Protein AF-A0A9Q6RZB8-F1 (afdb_monomer)

Secondary structure (DSSP, 8-state):
------S-HHHHHHHHHHHHHHHHHHHHHHHHHSEEEEEEETTEEEEEETTS-EEEEEEEEEEEEETTTEEEEEEE-TTS-EEEEEEEGGGS-HHHHHHHHHHHHHHTT-

Sequence (110 aa):
MTVAPRIGVGSSVLAAAAVLAILAAAAARHARNQPAALKIGPEGLSVWNRAGILRAQGRIIGCSQWSDSLLMLCLEDDGGKLHRLLIPADTAERGAFRELAVLARHSARV

Structure (mmCIF, N/CA/C/O backbone):
data_AF-A0A9Q6RZB8-F1
#
_entry.id   AF-A0A9Q6RZB8-F1
#
loop_
_atom_site.group_PDB
_atom_site.id
_atom_site.type_symbol
_atom_site.label_atom_id
_atom_site.label_alt_id
_atom_site.label_comp_id
_atom_site.label_asym_id
_atom_site.label_entity_id
_atom_site.label_seq_id
_atom_site.pdbx_PDB_ins_code
_atom_site.Cartn_x
_atom_site.Cartn_y
_atom_site.Cartn_z
_atom_site.occupancy
_atom_site.B_iso_or_equiv
_atom_site.auth_seq_id
_atom_site.auth_comp_id
_atom_site.auth_asym_id
_atom_site.auth_atom_id
_atom_site.pdbx_PDB_model_num
ATOM 1 N N . MET A 1 1 ? 2.957 2.952 -55.058 1.00 38.28 1 MET A N 1
ATOM 2 C CA . MET A 1 1 ? 3.990 3.615 -54.234 1.00 38.28 1 MET A CA 1
ATOM 3 C C . MET A 1 1 ? 4.052 2.909 -52.890 1.00 38.28 1 MET A C 1
ATOM 5 O O . MET A 1 1 ? 3.135 3.054 -52.097 1.00 38.28 1 MET A O 1
ATOM 9 N N . THR A 1 2 ? 5.061 2.073 -52.659 1.00 48.53 2 THR A N 1
ATOM 10 C CA . THR A 1 2 ? 5.252 1.363 -51.386 1.00 48.53 2 THR A CA 1
ATOM 11 C C . THR A 1 2 ? 6.180 2.182 -50.497 1.00 48.53 2 THR A C 1
ATOM 13 O O . THR A 1 2 ? 7.367 2.318 -50.793 1.00 48.53 2 THR A O 1
ATOM 16 N N . VAL A 1 3 ? 5.639 2.764 -49.428 1.00 56.75 3 VAL A N 1
ATOM 17 C CA . VAL A 1 3 ? 6.426 3.470 -48.410 1.00 56.75 3 VAL A CA 1
ATOM 18 C C . VAL A 1 3 ? 7.135 2.411 -47.567 1.00 56.75 3 VAL A C 1
ATOM 20 O O . VAL A 1 3 ? 6.531 1.792 -46.698 1.00 56.75 3 VAL A O 1
ATOM 23 N N . ALA A 1 4 ? 8.407 2.146 -47.865 1.00 55.75 4 ALA A N 1
ATOM 24 C CA . ALA A 1 4 ? 9.236 1.271 -47.043 1.00 55.75 4 ALA A CA 1
ATOM 25 C C . ALA A 1 4 ? 9.626 2.023 -45.757 1.00 55.75 4 ALA A C 1
ATOM 27 O O . ALA A 1 4 ? 10.232 3.098 -45.856 1.00 55.75 4 ALA A O 1
ATOM 28 N N . PRO A 1 5 ? 9.311 1.506 -44.555 1.00 60.34 5 PRO A N 1
ATOM 29 C CA . PRO A 1 5 ? 9.707 2.148 -43.313 1.00 60.34 5 PRO A CA 1
ATOM 30 C C . PRO A 1 5 ? 11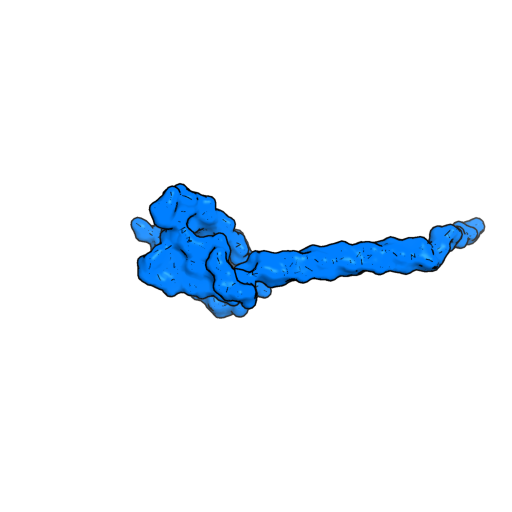.225 2.002 -43.161 1.00 60.34 5 PRO A C 1
ATOM 32 O O . PRO A 1 5 ? 11.741 0.978 -42.730 1.00 60.34 5 PRO A O 1
ATOM 35 N N . ARG A 1 6 ? 11.959 3.051 -43.542 1.00 58.22 6 ARG A N 1
ATOM 36 C CA . ARG A 1 6 ? 13.409 3.207 -43.328 1.00 58.22 6 ARG A CA 1
ATOM 37 C C . ARG A 1 6 ? 13.751 3.659 -41.902 1.00 58.22 6 ARG A C 1
ATOM 39 O O . ARG A 1 6 ? 14.847 4.149 -41.659 1.00 58.22 6 ARG A O 1
ATOM 46 N N . ILE A 1 7 ? 12.830 3.513 -40.951 1.00 56.59 7 ILE A N 1
ATOM 47 C CA . ILE A 1 7 ? 13.150 3.665 -39.531 1.00 56.59 7 ILE A CA 1
ATOM 48 C C . ILE A 1 7 ? 13.675 2.299 -39.105 1.00 56.59 7 ILE A C 1
ATOM 50 O O . ILE A 1 7 ? 12.910 1.363 -38.891 1.00 56.59 7 ILE A O 1
ATOM 54 N N . GLY A 1 8 ? 15.000 2.165 -39.168 1.00 55.84 8 GLY A N 1
ATOM 55 C CA . GLY A 1 8 ? 15.706 0.898 -39.069 1.00 55.84 8 GLY A CA 1
ATOM 56 C C . GLY A 1 8 ? 15.280 0.088 -37.851 1.00 55.84 8 GLY A C 1
ATOM 57 O O . GLY A 1 8 ? 15.166 0.617 -36.747 1.00 55.84 8 GLY A O 1
ATOM 58 N N . VAL A 1 9 ? 15.110 -1.216 -38.060 1.00 59.50 9 VAL A N 1
ATOM 59 C CA . VAL A 1 9 ? 14.806 -2.219 -37.027 1.00 59.50 9 VAL A CA 1
ATOM 60 C C . VAL A 1 9 ? 15.640 -2.000 -35.753 1.00 59.50 9 VAL A C 1
ATOM 62 O O . VAL A 1 9 ? 15.117 -2.123 -34.651 1.00 59.50 9 VAL A O 1
ATOM 65 N N . GLY A 1 10 ? 16.904 -1.575 -35.883 1.00 61.81 10 GLY A N 1
ATOM 66 C CA . GLY A 1 10 ? 17.776 -1.247 -34.749 1.00 61.81 10 GLY A CA 1
ATOM 67 C C . GLY A 1 10 ? 17.289 -0.088 -33.864 1.00 61.81 10 GLY A C 1
ATOM 68 O O . GLY A 1 10 ? 17.356 -0.192 -32.641 1.00 61.81 10 GLY A O 1
ATOM 69 N N . SER A 1 11 ? 16.750 0.991 -34.440 1.00 67.38 11 SER A N 1
ATOM 70 C CA . SER A 1 11 ? 16.211 2.128 -33.678 1.00 67.38 11 SER A CA 1
ATOM 71 C C . SER A 1 11 ? 14.935 1.747 -32.927 1.00 67.38 11 SER A C 1
ATOM 73 O O . SER A 1 11 ? 14.752 2.143 -31.777 1.00 67.38 11 SER A O 1
ATOM 75 N N . SER A 1 12 ? 14.079 0.928 -33.544 1.00 70.69 12 SER A N 1
ATOM 76 C CA . SER A 1 12 ? 12.874 0.398 -32.898 1.00 70.69 12 SER A CA 1
ATOM 77 C C . SER A 1 12 ? 13.210 -0.566 -31.758 1.00 70.69 12 SER A C 1
ATOM 79 O O . SER A 1 12 ? 12.569 -0.511 -30.712 1.00 70.69 12 SER A O 1
ATOM 81 N N . VAL A 1 13 ? 14.244 -1.400 -31.918 1.00 78.88 13 VAL A N 1
ATOM 82 C CA . VAL A 1 13 ? 14.727 -2.306 -30.863 1.00 78.88 13 VAL A CA 1
ATOM 83 C C . VAL A 1 13 ? 15.295 -1.524 -29.677 1.00 78.88 13 VAL A C 1
ATOM 85 O O . VAL A 1 13 ? 14.952 -1.823 -28.536 1.00 78.88 13 VAL A O 1
ATOM 88 N N . LEU A 1 14 ? 16.103 -0.488 -29.924 1.00 81.38 14 LEU A N 1
ATOM 89 C CA . LEU A 1 14 ? 16.633 0.379 -28.865 1.00 81.38 14 LEU A CA 1
ATOM 90 C C . LEU A 1 14 ? 15.521 1.123 -28.117 1.00 81.38 14 LEU A C 1
ATOM 92 O O . LEU A 1 14 ? 15.534 1.170 -26.888 1.00 81.38 14 LEU A O 1
ATOM 96 N N . ALA A 1 15 ? 14.533 1.659 -28.838 1.00 83.50 15 ALA A N 1
ATOM 97 C CA . ALA A 1 15 ? 13.386 2.320 -28.225 1.00 83.50 15 ALA A CA 1
ATOM 98 C C . ALA A 1 15 ? 12.547 1.343 -27.384 1.00 83.50 15 ALA A C 1
ATOM 100 O O . ALA A 1 15 ? 12.196 1.657 -26.247 1.00 83.50 15 ALA A O 1
ATOM 101 N N . ALA A 1 16 ? 12.280 0.138 -27.897 1.00 85.06 16 ALA A N 1
ATOM 102 C CA . ALA A 1 16 ? 11.561 -0.896 -27.158 1.00 85.06 16 ALA A CA 1
ATOM 103 C C . ALA A 1 16 ? 12.322 -1.330 -25.895 1.00 85.06 16 ALA A C 1
ATOM 105 O O . ALA A 1 16 ? 11.724 -1.432 -24.825 1.00 85.06 16 ALA A O 1
ATOM 106 N N . ALA A 1 17 ? 13.642 -1.518 -25.989 1.00 87.81 17 ALA A N 1
ATOM 107 C CA . ALA A 1 17 ? 14.485 -1.853 -24.845 1.00 87.81 17 ALA A CA 1
ATOM 108 C C . ALA A 1 17 ? 14.491 -0.739 -23.787 1.00 87.81 17 ALA A C 1
ATOM 110 O O . ALA A 1 17 ? 14.372 -1.025 -22.596 1.00 87.81 17 ALA A O 1
ATOM 111 N N . ALA A 1 18 ? 14.566 0.529 -24.205 1.00 89.88 18 ALA A N 1
ATOM 112 C CA . ALA A 1 18 ? 14.499 1.671 -23.297 1.00 89.88 18 ALA A CA 1
ATOM 113 C C . ALA A 1 18 ? 13.150 1.740 -22.566 1.00 89.88 18 ALA A C 1
ATOM 115 O O . ALA A 1 18 ? 13.116 1.888 -21.344 1.00 89.88 18 ALA A O 1
ATOM 116 N N . VAL A 1 19 ? 12.037 1.568 -23.287 1.00 90.44 19 VAL A N 1
ATOM 117 C CA . VAL A 1 19 ? 10.694 1.524 -22.686 1.00 90.44 19 VAL A CA 1
ATOM 118 C C . VAL A 1 19 ? 10.582 0.364 -21.698 1.00 90.44 19 VAL A C 1
ATOM 120 O O . VAL A 1 19 ? 10.111 0.560 -20.578 1.00 90.44 19 VAL A O 1
ATOM 123 N N . LEU A 1 20 ? 11.062 -0.825 -22.066 1.00 91.00 20 LEU A N 1
ATOM 124 C CA . LEU A 1 20 ? 11.017 -2.002 -21.201 1.00 91.00 20 LEU A CA 1
ATOM 125 C C . LEU 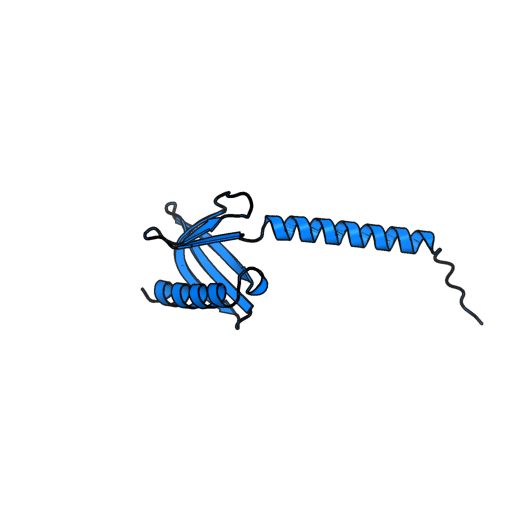A 1 20 ? 11.859 -1.809 -19.931 1.00 91.00 20 LEU A C 1
ATOM 127 O O . LEU A 1 20 ? 11.404 -2.155 -18.844 1.00 91.00 20 LEU A O 1
ATOM 131 N N . ALA A 1 21 ? 13.035 -1.184 -20.037 1.00 91.12 21 ALA A N 1
ATOM 132 C CA . ALA A 1 21 ? 13.869 -0.840 -18.887 1.00 91.12 21 ALA A CA 1
ATOM 133 C C . ALA A 1 21 ? 13.186 0.173 -17.951 1.00 91.12 21 ALA A C 1
ATOM 135 O O . ALA A 1 21 ? 13.205 -0.004 -16.731 1.00 91.12 21 ALA A O 1
ATOM 136 N N . ILE A 1 22 ? 12.535 1.203 -18.503 1.00 91.62 22 ILE A N 1
ATOM 137 C CA . ILE A 1 22 ? 11.779 2.192 -17.720 1.00 91.62 22 ILE A CA 1
ATOM 138 C C . ILE A 1 22 ? 10.608 1.519 -16.997 1.00 91.62 22 ILE A C 1
ATOM 140 O O . ILE A 1 22 ? 10.426 1.734 -15.797 1.00 91.62 22 ILE A O 1
ATOM 144 N N . LEU A 1 23 ? 9.844 0.674 -17.695 1.00 89.81 23 LEU A N 1
ATOM 145 C CA . LEU A 1 23 ? 8.723 -0.062 -17.108 1.00 89.81 23 LEU A CA 1
ATOM 146 C C . LEU A 1 23 ? 9.191 -1.034 -16.023 1.00 89.81 23 LEU A C 1
ATOM 148 O O . LEU A 1 23 ? 8.587 -1.077 -14.955 1.00 89.81 23 LEU A O 1
ATOM 152 N N . ALA A 1 24 ? 10.292 -1.756 -16.240 1.00 85.50 24 ALA A N 1
ATOM 153 C CA . ALA A 1 24 ? 10.869 -2.650 -15.240 1.00 85.50 24 ALA A CA 1
ATOM 154 C C . ALA A 1 24 ? 11.339 -1.884 -13.992 1.00 85.50 24 ALA A C 1
ATOM 156 O O . ALA A 1 24 ? 11.049 -2.290 -12.866 1.00 85.50 24 ALA A O 1
ATOM 157 N N . ALA A 1 25 ? 12.006 -0.738 -14.167 1.00 83.56 25 ALA A N 1
ATOM 158 C CA . ALA A 1 25 ? 12.424 0.115 -13.057 1.00 83.56 25 ALA A CA 1
ATOM 159 C C . ALA A 1 25 ? 11.220 0.695 -12.297 1.00 83.56 25 ALA A C 1
ATOM 161 O O . ALA A 1 25 ? 11.221 0.730 -11.064 1.00 83.56 25 ALA A O 1
ATOM 162 N N . ALA A 1 26 ? 10.177 1.121 -13.012 1.00 76.25 26 ALA A N 1
ATOM 163 C CA . ALA A 1 26 ? 8.933 1.593 -12.417 1.00 76.25 26 ALA A CA 1
ATOM 164 C C . ALA A 1 26 ? 8.224 0.475 -11.643 1.00 76.25 26 ALA A C 1
ATOM 166 O O . ALA A 1 26 ? 7.841 0.694 -10.497 1.00 76.25 26 ALA A O 1
ATOM 167 N N . ALA A 1 27 ? 8.131 -0.730 -12.210 1.00 75.12 27 ALA A N 1
ATOM 168 C CA . ALA A 1 27 ? 7.554 -1.903 -11.561 1.00 75.12 27 ALA A CA 1
ATOM 169 C C . ALA A 1 27 ? 8.339 -2.296 -10.302 1.00 75.12 27 ALA A C 1
ATOM 171 O O . ALA A 1 27 ? 7.742 -2.529 -9.256 1.00 75.12 27 ALA A O 1
ATOM 172 N N . ALA A 1 28 ? 9.673 -2.283 -10.353 1.00 75.62 28 ALA A N 1
ATOM 173 C CA . ALA A 1 28 ? 10.516 -2.554 -9.192 1.00 75.62 28 ALA A CA 1
ATOM 174 C C . ALA A 1 28 ? 10.348 -1.486 -8.099 1.00 75.62 28 ALA A C 1
ATOM 176 O O . ALA A 1 28 ? 10.194 -1.813 -6.923 1.00 75.62 28 ALA A O 1
ATOM 177 N N . ARG A 1 29 ? 10.331 -0.197 -8.464 1.00 72.69 29 ARG A N 1
ATOM 178 C CA . ARG A 1 29 ? 10.067 0.900 -7.516 1.00 72.69 29 ARG A CA 1
ATOM 179 C C . ARG A 1 29 ? 8.671 0.798 -6.915 1.00 72.69 29 ARG A C 1
ATOM 181 O O . ARG A 1 29 ? 8.515 1.019 -5.717 1.00 72.69 29 ARG A O 1
ATOM 188 N N . HIS A 1 30 ? 7.683 0.448 -7.729 1.00 67.25 30 HIS A N 1
ATOM 189 C CA . HIS A 1 30 ? 6.311 0.249 -7.298 1.00 67.25 30 HIS A CA 1
ATOM 190 C C . HIS A 1 30 ? 6.224 -0.927 -6.319 1.00 67.25 30 HIS A C 1
ATOM 192 O O . HIS A 1 30 ? 5.783 -0.727 -5.195 1.00 67.25 30 HIS A O 1
ATOM 198 N N . ALA A 1 31 ? 6.784 -2.091 -6.657 1.00 65.19 31 ALA A N 1
ATOM 199 C CA . ALA A 1 31 ? 6.839 -3.261 -5.780 1.00 65.19 31 ALA A CA 1
ATOM 200 C C . ALA A 1 31 ? 7.562 -2.994 -4.446 1.00 65.19 31 ALA A C 1
ATOM 202 O O . ALA A 1 31 ? 7.182 -3.544 -3.416 1.00 65.19 31 ALA A O 1
ATOM 203 N N . ARG A 1 32 ? 8.587 -2.129 -4.428 1.00 62.53 32 ARG A N 1
ATOM 204 C CA . ARG A 1 32 ? 9.278 -1.716 -3.188 1.00 62.53 32 ARG A CA 1
ATOM 205 C C . ARG A 1 32 ? 8.481 -0.715 -2.350 1.00 62.53 32 ARG A C 1
ATOM 207 O O . ARG A 1 32 ? 8.656 -0.672 -1.134 1.00 62.53 32 ARG A O 1
ATOM 214 N N . ASN A 1 33 ? 7.638 0.092 -2.989 1.00 59.31 33 ASN A N 1
ATOM 215 C CA . ASN A 1 33 ? 6.753 1.044 -2.323 1.00 59.31 33 ASN A CA 1
ATOM 216 C C . ASN A 1 33 ? 5.388 0.447 -1.960 1.00 59.31 33 ASN A C 1
ATOM 218 O O . ASN A 1 33 ? 4.635 1.108 -1.246 1.00 59.31 33 ASN A O 1
ATOM 222 N N . GLN A 1 34 ? 5.073 -0.763 -2.427 1.00 59.75 34 GLN A N 1
ATOM 223 C CA . GLN A 1 34 ? 3.849 -1.451 -2.048 1.00 59.75 34 GLN A CA 1
ATOM 224 C C . GLN A 1 34 ? 3.872 -1.758 -0.540 1.00 59.75 34 GLN A C 1
ATOM 226 O O . GLN A 1 34 ? 4.866 -2.299 -0.033 1.00 59.75 34 GLN A O 1
ATOM 231 N N . PRO A 1 35 ? 2.806 -1.394 0.191 1.00 58.59 35 PRO A N 1
ATOM 232 C CA . PRO A 1 35 ? 2.642 -1.792 1.581 1.00 58.59 35 PRO A CA 1
ATOM 233 C C . PRO A 1 35 ? 2.531 -3.320 1.618 1.00 58.59 35 PRO A C 1
ATOM 235 O O . PRO A 1 35 ? 1.614 -3.889 1.039 1.00 58.59 35 PRO A O 1
ATOM 238 N N . ALA A 1 36 ? 3.512 -3.988 2.222 1.00 60.75 36 ALA A N 1
ATOM 239 C CA . ALA A 1 36 ? 3.612 -5.448 2.191 1.00 60.75 36 ALA A CA 1
ATOM 240 C C . ALA A 1 36 ? 3.024 -6.106 3.437 1.00 60.75 36 ALA A C 1
ATOM 242 O O . ALA A 1 36 ? 2.655 -7.274 3.389 1.00 60.75 36 ALA A O 1
ATOM 243 N N . ALA A 1 37 ? 2.939 -5.371 4.545 1.00 62.31 37 ALA A N 1
ATOM 244 C CA . ALA A 1 37 ? 2.229 -5.824 5.726 1.00 62.31 37 ALA A CA 1
ATOM 245 C C . ALA A 1 37 ? 1.512 -4.652 6.399 1.00 62.31 37 ALA A C 1
ATOM 247 O O . ALA A 1 37 ? 2.062 -3.564 6.575 1.00 62.31 37 ALA A O 1
ATOM 248 N N . LEU A 1 38 ? 0.260 -4.899 6.760 1.00 66.56 38 LEU A N 1
ATOM 249 C CA . LEU A 1 38 ? -0.602 -3.990 7.498 1.00 66.56 38 LEU A CA 1
ATOM 250 C C . LEU A 1 38 ? -0.915 -4.681 8.815 1.00 66.56 38 LEU A C 1
ATOM 252 O O . LEU A 1 38 ? -1.481 -5.771 8.816 1.00 66.56 38 LEU A O 1
ATOM 256 N N . LYS A 1 39 ? -0.518 -4.076 9.931 1.00 70.00 39 LYS A N 1
ATOM 257 C CA . LYS A 1 39 ? -0.812 -4.605 11.259 1.00 70.00 39 LYS A CA 1
ATOM 258 C C . LYS A 1 39 ? -1.685 -3.609 12.002 1.00 70.00 39 LYS A C 1
ATOM 260 O O . LYS A 1 39 ? -1.259 -2.484 12.262 1.00 70.00 39 LYS A O 1
ATOM 265 N N . ILE A 1 40 ? -2.894 -4.047 12.334 1.00 66.44 40 ILE A N 1
ATOM 266 C CA . ILE A 1 40 ? -3.835 -3.322 13.187 1.00 66.44 40 ILE A CA 1
ATOM 267 C C . ILE A 1 40 ? -3.560 -3.752 14.628 1.00 66.44 40 ILE A C 1
ATOM 269 O O . ILE A 1 40 ? -3.616 -4.940 14.943 1.00 66.44 40 ILE A O 1
ATOM 273 N N . GLY A 1 41 ? -3.203 -2.798 15.480 1.00 68.00 41 GLY A N 1
ATOM 274 C CA . GLY A 1 41 ? -2.980 -2.987 16.909 1.00 68.00 41 GLY A CA 1
ATOM 275 C C . GLY A 1 41 ? -3.824 -2.020 17.747 1.00 68.00 41 GLY A C 1
ATOM 276 O O . GLY A 1 41 ? -4.513 -1.167 17.189 1.00 68.00 41 GLY A O 1
ATOM 277 N N . PRO A 1 42 ? -3.769 -2.134 19.084 1.00 60.59 42 PRO A N 1
ATOM 278 C CA . PRO A 1 42 ? -4.488 -1.241 20.000 1.00 60.59 42 PRO A CA 1
ATOM 279 C C . PRO A 1 42 ? -4.080 0.235 19.848 1.00 60.59 42 PRO A C 1
ATOM 281 O O . PRO A 1 42 ? -4.921 1.113 19.997 1.00 60.59 42 PRO A O 1
ATOM 284 N N . GLU A 1 43 ? -2.833 0.493 19.447 1.00 61.81 43 GLU A N 1
ATOM 285 C CA . GLU A 1 43 ? -2.287 1.834 19.172 1.00 61.81 43 GLU A CA 1
ATOM 286 C C . GLU A 1 43 ? -2.655 2.381 17.773 1.00 61.81 43 GLU A C 1
ATOM 288 O O . GLU A 1 43 ? -2.255 3.479 17.398 1.00 61.81 43 GLU A O 1
ATOM 293 N N . GLY A 1 44 ? -3.394 1.618 16.956 1.00 70.12 44 GLY A N 1
ATOM 294 C CA . GLY A 1 44 ? -3.786 2.004 15.597 1.00 70.12 44 GLY A CA 1
ATOM 295 C C . GLY A 1 44 ? -3.209 1.108 14.499 1.00 70.12 44 GLY A C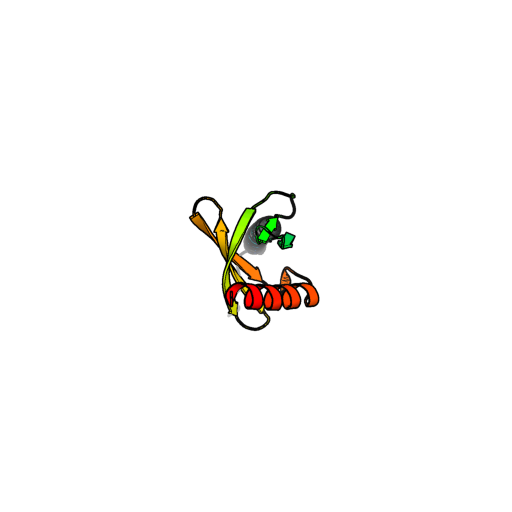 1
ATOM 296 O O . GLY A 1 44 ? -2.952 -0.081 14.694 1.00 70.12 44 GLY A O 1
ATOM 297 N N . LEU A 1 45 ? -3.046 1.656 13.294 1.00 74.88 45 LEU A N 1
ATOM 298 C CA . LEU A 1 45 ? -2.554 0.925 12.127 1.00 74.88 45 LEU A CA 1
ATOM 299 C C . LEU A 1 45 ? -1.070 1.218 11.904 1.00 74.88 45 LEU A C 1
ATOM 301 O O . LEU A 1 45 ? -0.659 2.368 11.767 1.00 74.88 45 LEU A O 1
ATOM 305 N N . SER A 1 46 ? -0.281 0.154 11.782 1.00 73.25 46 SER A N 1
ATOM 306 C CA . SER A 1 46 ? 1.112 0.217 11.347 1.00 73.25 46 SER A CA 1
ATOM 307 C C . SER A 1 46 ? 1.268 -0.417 9.967 1.00 73.25 46 SER A C 1
ATOM 309 O O . SER A 1 46 ? 0.753 -1.501 9.681 1.00 73.25 46 SER A O 1
ATOM 311 N N . VAL A 1 47 ? 1.978 0.280 9.091 1.00 72.94 47 VAL A N 1
ATOM 312 C CA . VAL A 1 47 ? 2.188 -0.076 7.692 1.00 72.94 47 VAL A CA 1
ATOM 313 C C . VAL A 1 47 ? 3.662 -0.349 7.486 1.00 72.94 47 VAL A C 1
ATOM 315 O O . VAL A 1 47 ? 4.505 0.513 7.730 1.00 72.94 47 VAL A O 1
ATOM 318 N N . TRP A 1 48 ? 3.966 -1.534 6.987 1.00 70.12 48 TRP A N 1
ATOM 319 C CA . TRP A 1 48 ? 5.317 -2.021 6.793 1.00 70.12 48 TRP A CA 1
ATOM 320 C C . TRP A 1 48 ? 5.536 -2.266 5.303 1.00 70.12 48 TRP A C 1
ATOM 322 O O . TRP A 1 48 ? 4.668 -2.791 4.597 1.00 70.12 48 TRP A O 1
ATOM 332 N N . ASN A 1 49 ? 6.698 -1.866 4.793 1.00 69.75 49 ASN A N 1
ATOM 333 C CA . ASN A 1 49 ? 7.093 -2.254 3.441 1.00 69.75 49 ASN A CA 1
ATOM 334 C C . ASN A 1 49 ? 7.612 -3.704 3.425 1.00 69.75 49 ASN A C 1
ATOM 336 O O . ASN A 1 49 ? 7.833 -4.320 4.467 1.00 69.75 49 ASN A O 1
ATOM 340 N N . ARG A 1 50 ? 7.861 -4.250 2.228 1.00 64.75 50 ARG A N 1
ATOM 341 C CA . ARG A 1 50 ? 8.376 -5.626 2.067 1.00 64.75 50 ARG A CA 1
ATOM 342 C C . ARG A 1 50 ? 9.756 -5.840 2.703 1.00 64.75 50 ARG A C 1
ATOM 344 O O . ARG A 1 50 ? 10.137 -6.971 2.965 1.00 64.75 50 ARG A O 1
ATOM 351 N N . ALA A 1 51 ? 10.496 -4.762 2.955 1.00 65.50 51 ALA A N 1
ATOM 352 C CA . ALA A 1 51 ? 11.782 -4.794 3.643 1.00 65.50 51 ALA A CA 1
ATOM 353 C C . ALA A 1 51 ? 11.645 -4.747 5.179 1.00 65.50 51 ALA A C 1
ATOM 355 O O . ALA A 1 51 ? 12.656 -4.625 5.863 1.00 65.50 51 ALA A O 1
ATOM 356 N N . GLY A 1 52 ? 10.423 -4.808 5.724 1.00 63.47 52 GLY A N 1
ATOM 357 C CA . GLY A 1 52 ? 10.175 -4.745 7.166 1.00 63.47 52 GLY A CA 1
ATOM 358 C C . GLY A 1 52 ? 10.367 -3.351 7.772 1.00 63.47 52 GLY A C 1
ATOM 359 O O . GLY A 1 52 ? 10.472 -3.221 8.985 1.00 63.47 52 GLY A O 1
ATOM 360 N N . ILE A 1 53 ? 10.426 -2.303 6.949 1.00 71.25 53 ILE A N 1
ATOM 361 C CA . ILE A 1 53 ? 10.568 -0.921 7.410 1.00 71.25 53 ILE A CA 1
ATOM 362 C C . ILE A 1 53 ? 9.179 -0.342 7.661 1.00 71.25 53 ILE A C 1
ATOM 364 O O . ILE A 1 53 ? 8.327 -0.344 6.762 1.00 71.25 53 ILE A O 1
ATOM 368 N N . LEU A 1 54 ? 8.987 0.207 8.860 1.00 71.44 54 LEU A N 1
ATOM 369 C CA . LEU A 1 54 ? 7.804 0.971 9.231 1.00 71.44 54 LEU A CA 1
ATOM 370 C C . LEU A 1 54 ? 7.693 2.216 8.341 1.00 71.44 54 LEU A C 1
ATOM 372 O O . LEU A 1 54 ? 8.572 3.077 8.329 1.00 71.44 54 LEU A O 1
ATOM 376 N N . ARG A 1 55 ? 6.627 2.292 7.546 1.00 72.38 55 ARG A N 1
ATOM 377 C CA . ARG A 1 55 ? 6.366 3.412 6.631 1.00 72.38 55 ARG A CA 1
ATOM 378 C C . ARG A 1 55 ? 5.380 4.417 7.188 1.00 72.38 55 ARG A C 1
ATOM 380 O O . ARG A 1 55 ? 5.494 5.594 6.866 1.00 72.38 55 ARG A O 1
ATOM 387 N N . ALA A 1 56 ? 4.425 3.950 7.976 1.00 70.75 56 ALA A N 1
ATOM 388 C CA . ALA A 1 56 ? 3.479 4.794 8.680 1.00 70.75 56 ALA A CA 1
ATOM 389 C C . ALA A 1 56 ? 2.972 4.036 9.903 1.00 70.75 56 ALA A C 1
ATOM 391 O O . ALA A 1 56 ? 2.712 2.837 9.815 1.00 70.75 56 ALA A O 1
ATOM 392 N N . GLN A 1 57 ? 2.825 4.733 11.016 1.00 74.31 57 GLN A N 1
ATOM 393 C CA . GLN A 1 57 ? 2.135 4.263 12.206 1.00 74.31 57 GLN A CA 1
ATOM 394 C C . GLN A 1 57 ? 1.223 5.392 12.662 1.00 74.31 57 GLN A C 1
ATOM 396 O O . GLN A 1 57 ? 1.576 6.558 12.511 1.00 74.31 57 GLN A O 1
ATOM 401 N N . GLY A 1 58 ? 0.033 5.047 13.135 1.00 79.12 58 GLY A N 1
ATOM 402 C CA . GLY A 1 58 ? -0.865 6.036 13.701 1.00 79.12 58 GLY A CA 1
ATOM 403 C C . GLY A 1 58 ? -2.280 5.524 13.876 1.00 79.12 58 GLY A C 1
ATOM 404 O O . GLY A 1 58 ? -2.661 4.458 13.374 1.00 79.12 58 GLY A O 1
ATOM 405 N N . ARG A 1 59 ? -3.087 6.320 14.566 1.00 78.25 59 ARG A N 1
ATOM 406 C CA . ARG A 1 59 ? -4.510 6.061 14.744 1.00 78.25 59 ARG A CA 1
ATOM 407 C C . ARG A 1 59 ? -5.251 6.327 13.438 1.00 78.25 59 ARG A C 1
ATOM 409 O O . ARG A 1 59 ? -4.996 7.314 12.751 1.00 78.25 59 ARG A O 1
ATOM 416 N N . ILE A 1 60 ? -6.197 5.454 13.095 1.00 77.31 60 ILE A N 1
ATOM 417 C CA . ILE A 1 60 ? -7.086 5.683 11.953 1.00 77.31 60 ILE A CA 1
ATOM 418 C C . ILE A 1 60 ? -8.058 6.797 12.341 1.00 77.31 60 ILE A C 1
ATOM 420 O O . ILE A 1 60 ? -8.890 6.612 13.224 1.00 77.31 60 ILE A O 1
ATOM 424 N N . ILE A 1 61 ? -7.947 7.937 11.668 1.00 81.12 61 ILE A N 1
ATOM 425 C CA . ILE A 1 61 ? -8.835 9.094 11.856 1.00 81.12 61 ILE A CA 1
ATOM 426 C C . ILE A 1 61 ? -9.881 9.209 10.742 1.00 81.12 61 ILE A C 1
ATOM 428 O O . ILE A 1 61 ? -10.792 10.027 10.807 1.00 81.12 61 ILE A O 1
ATOM 432 N N . GLY A 1 62 ? -9.744 8.413 9.680 1.00 74.81 62 GLY A N 1
ATOM 433 C CA . GLY A 1 62 ? -10.692 8.420 8.578 1.00 74.81 62 GLY A CA 1
ATOM 434 C C . GLY A 1 62 ? -10.397 7.359 7.531 1.00 74.81 62 GLY A C 1
ATOM 435 O O . GLY A 1 62 ? -9.259 6.918 7.353 1.00 74.81 62 GLY A O 1
ATOM 436 N N . CYS A 1 63 ? -11.443 6.971 6.807 1.00 78.44 63 CYS A N 1
ATOM 437 C CA . CYS A 1 63 ? -11.348 6.057 5.680 1.00 78.44 63 CYS A CA 1
ATOM 438 C C . CYS A 1 63 ? -12.168 6.572 4.493 1.00 78.44 63 CYS A C 1
ATOM 440 O O . CYS A 1 63 ? -13.278 7.074 4.667 1.00 78.44 63 CYS A O 1
ATOM 442 N N . SER A 1 64 ? -11.646 6.391 3.284 1.00 80.25 64 SER A N 1
ATOM 443 C CA . SER A 1 64 ? -12.392 6.570 2.040 1.00 80.25 64 SER A CA 1
ATOM 444 C C . SER A 1 64 ? -12.178 5.342 1.170 1.00 80.25 64 SER A C 1
ATOM 446 O O . SER A 1 64 ? -11.046 4.995 0.843 1.00 80.25 64 SER A O 1
ATOM 448 N N . GLN A 1 65 ? -13.257 4.655 0.818 1.00 77.56 65 GLN A N 1
ATOM 449 C CA . GLN A 1 65 ? -13.200 3.503 -0.072 1.00 77.56 65 GLN A CA 1
ATOM 450 C C . GLN A 1 65 ? -13.711 3.908 -1.451 1.00 77.56 65 GLN A C 1
ATO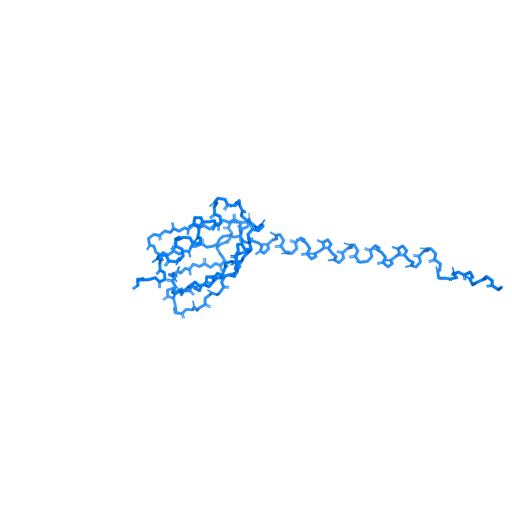M 452 O O . GLN A 1 65 ? -14.833 4.397 -1.580 1.00 77.56 65 GLN A O 1
ATOM 457 N N . TRP A 1 66 ? -12.917 3.641 -2.485 1.00 78.38 66 TRP A N 1
ATOM 458 C CA . TRP A 1 66 ? -13.334 3.772 -3.874 1.00 78.38 66 TRP A CA 1
ATOM 459 C C . TRP A 1 66 ? -13.565 2.386 -4.470 1.00 78.38 66 TRP A C 1
ATOM 461 O O . TRP A 1 66 ? -12.630 1.676 -4.848 1.00 78.38 66 TRP A O 1
ATOM 471 N N . SER A 1 67 ? -14.846 2.025 -4.574 1.00 75.50 67 SER A N 1
ATOM 472 C CA . SER A 1 67 ? -15.310 0.728 -5.086 1.00 75.50 67 SER A CA 1
ATOM 473 C C . SER A 1 67 ? -14.666 -0.467 -4.356 1.00 75.50 67 SER A C 1
ATOM 475 O O . SER A 1 67 ? -14.209 -0.347 -3.220 1.00 75.50 67 SER A O 1
ATOM 477 N N . ASP A 1 68 ? -14.642 -1.641 -4.986 1.00 67.88 68 ASP A N 1
ATOM 478 C CA . ASP A 1 68 ? -13.975 -2.843 -4.460 1.00 67.88 68 ASP A CA 1
ATOM 479 C C . ASP A 1 68 ? -12.467 -2.877 -4.783 1.00 67.88 68 ASP A C 1
ATOM 481 O O . ASP A 1 68 ? -11.822 -3.910 -4.645 1.00 67.88 68 ASP A O 1
ATOM 485 N N . SER A 1 69 ? -11.902 -1.754 -5.246 1.00 69.75 69 SER A N 1
ATOM 486 C CA . SER A 1 69 ? -10.559 -1.718 -5.841 1.00 69.75 69 SER A CA 1
ATOM 487 C C . SER A 1 69 ? -9.563 -0.838 -5.095 1.00 69.75 69 SER A C 1
ATOM 489 O O . SER A 1 69 ? -8.361 -1.020 -5.270 1.00 69.75 69 SER A O 1
ATOM 491 N N . LEU A 1 70 ? -10.017 0.128 -4.291 1.00 78.69 70 LEU A N 1
ATOM 492 C CA . LEU A 1 70 ? -9.121 1.064 -3.618 1.00 78.69 70 LEU A CA 1
ATOM 493 C C . LEU A 1 70 ? -9.628 1.432 -2.225 1.00 78.69 70 LEU A C 1
ATOM 495 O O . LEU A 1 70 ? -10.782 1.824 -2.050 1.00 78.69 70 LEU A O 1
ATOM 499 N N . LEU A 1 71 ? -8.733 1.386 -1.246 1.00 78.75 71 LEU A N 1
ATOM 500 C CA . LEU A 1 71 ? -8.983 1.842 0.113 1.00 78.75 71 LEU A CA 1
ATOM 501 C C . LEU A 1 71 ? -7.961 2.920 0.475 1.00 78.75 71 LEU A C 1
ATOM 503 O O . LEU A 1 71 ? -6.757 2.681 0.459 1.00 78.75 71 LEU A O 1
ATOM 507 N N . MET A 1 72 ? -8.435 4.116 0.799 1.00 81.12 72 MET A N 1
ATOM 508 C CA . MET A 1 72 ? -7.631 5.189 1.369 1.00 81.12 72 MET A CA 1
ATOM 509 C C . MET A 1 72 ? -7.853 5.246 2.879 1.00 81.12 72 MET A C 1
ATOM 511 O O . MET A 1 72 ? -8.989 5.317 3.349 1.00 81.12 72 MET A O 1
ATOM 515 N N . LEU A 1 73 ? -6.757 5.252 3.632 1.00 79.62 73 LEU A N 1
ATOM 516 C CA . LEU A 1 73 ? -6.743 5.395 5.083 1.00 79.62 73 LEU A CA 1
ATOM 517 C C . LEU A 1 73 ? -6.001 6.676 5.451 1.00 79.62 73 LEU A C 1
ATOM 519 O O . LEU A 1 73 ? -4.899 6.931 4.961 1.00 79.62 73 LEU A O 1
ATOM 523 N N . CYS A 1 74 ? -6.618 7.477 6.310 1.00 80.06 74 CYS A N 1
ATOM 524 C CA . CYS A 1 74 ? -5.991 8.631 6.933 1.00 80.06 74 CYS A CA 1
ATOM 525 C C . CYS A 1 74 ? -5.559 8.225 8.339 1.00 80.06 74 CYS A C 1
ATOM 527 O O . CYS A 1 74 ? -6.381 7.811 9.158 1.00 80.06 74 CYS A O 1
ATOM 529 N N . LEU A 1 75 ? -4.261 8.327 8.582 1.00 79.25 75 LEU A N 1
ATOM 530 C CA . LEU A 1 75 ? -3.612 8.004 9.840 1.00 79.25 75 LEU A CA 1
ATOM 531 C C . LEU A 1 75 ? -3.107 9.294 10.466 1.00 79.25 75 LEU A C 1
ATOM 533 O O . LEU A 1 75 ? -2.562 10.140 9.758 1.00 79.25 75 LEU A O 1
ATOM 537 N N . GLU A 1 76 ? -3.267 9.430 11.769 1.00 81.00 76 GLU A N 1
ATOM 538 C CA . GLU A 1 76 ? -2.610 10.460 12.563 1.00 81.00 76 GLU A CA 1
ATOM 539 C C . GLU A 1 76 ? -1.569 9.779 13.449 1.00 81.00 76 GLU A C 1
ATOM 541 O O . GLU A 1 76 ? -1.901 8.885 14.227 1.00 81.00 76 GLU A O 1
ATOM 546 N N . ASP A 1 77 ? -0.304 10.137 13.247 1.00 81.25 77 ASP A N 1
ATOM 547 C CA . ASP A 1 77 ? 0.808 9.693 14.092 1.00 81.25 77 ASP A CA 1
ATOM 548 C C . ASP A 1 77 ? 0.768 10.415 15.450 1.00 81.25 77 ASP A C 1
ATOM 550 O O . ASP A 1 77 ? 0.186 11.497 15.555 1.00 81.25 77 ASP A O 1
ATOM 554 N N . ASP A 1 78 ? 1.448 9.883 16.465 1.00 75.19 78 ASP A N 1
ATOM 555 C CA . ASP A 1 78 ? 1.474 10.433 17.832 1.00 75.19 78 ASP A CA 1
ATOM 556 C C . ASP A 1 78 ? 2.009 11.877 17.881 1.00 75.19 78 ASP A C 1
ATOM 558 O O . ASP A 1 78 ? 1.692 12.653 18.781 1.00 75.19 78 ASP A O 1
ATOM 562 N N . GLY A 1 79 ? 2.794 12.273 16.873 1.00 77.31 79 GLY A N 1
ATOM 563 C CA . GLY A 1 79 ? 3.259 13.648 16.667 1.00 77.31 79 GLY A CA 1
ATOM 564 C C . GLY A 1 79 ? 2.260 14.583 15.965 1.00 77.31 79 GLY A C 1
ATOM 565 O O . GLY A 1 79 ? 2.661 15.669 15.547 1.00 77.31 79 GLY A O 1
ATOM 566 N N . GLY A 1 80 ? 1.005 14.169 15.753 1.00 76.56 80 GLY A N 1
ATOM 567 C CA . GLY A 1 80 ? -0.029 14.933 15.036 1.00 76.56 80 GLY A CA 1
ATOM 568 C C . GLY A 1 80 ? 0.171 14.986 13.517 1.00 76.56 80 GLY A C 1
ATOM 569 O O . GLY A 1 80 ? -0.420 15.813 12.818 1.00 76.56 80 GLY A O 1
ATOM 570 N N . LYS A 1 81 ? 1.052 14.138 12.971 1.00 80.12 81 LYS A N 1
ATOM 571 C CA . LYS A 1 81 ? 1.349 14.120 11.538 1.00 80.12 81 LYS A CA 1
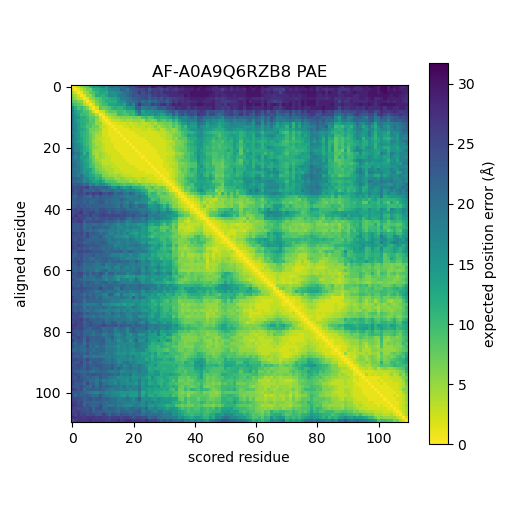ATOM 572 C C . LYS A 1 81 ? 0.354 13.240 10.794 1.00 80.12 81 LYS A C 1
ATOM 574 O O . LYS A 1 81 ? 0.229 12.047 11.054 1.00 80.12 81 LYS A O 1
ATOM 579 N N . LEU A 1 82 ? -0.284 13.829 9.788 1.00 79.56 82 LEU A N 1
ATOM 580 C CA . LEU A 1 82 ? -1.237 13.141 8.928 1.00 79.56 82 LEU A CA 1
ATOM 581 C C . LEU A 1 82 ? -0.532 12.324 7.840 1.00 79.56 82 LEU A C 1
ATOM 583 O O . LEU A 1 82 ? 0.151 12.865 6.965 1.00 79.56 82 LEU A O 1
ATOM 587 N N . HIS A 1 83 ? -0.774 11.019 7.844 1.00 78.00 83 HIS A N 1
ATOM 588 C CA . HIS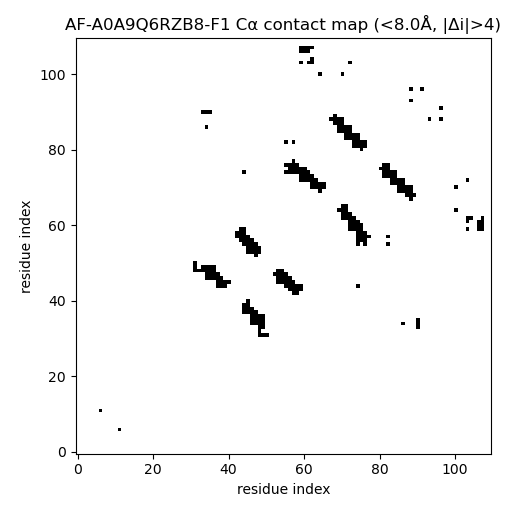 A 1 83 ? -0.316 10.070 6.844 1.00 78.00 83 HIS A CA 1
ATOM 589 C C . HIS A 1 83 ? -1.497 9.522 6.041 1.00 78.00 83 HIS A C 1
ATOM 591 O O . HIS A 1 83 ? -2.379 8.848 6.563 1.00 78.00 83 HIS A O 1
ATOM 597 N N . ARG A 1 84 ? -1.506 9.793 4.732 1.00 78.00 84 ARG A N 1
ATOM 598 C CA . ARG A 1 84 ? -2.475 9.207 3.799 1.00 78.00 84 ARG A CA 1
ATOM 599 C C . ARG A 1 84 ? -1.888 7.954 3.175 1.00 78.00 84 ARG A C 1
ATOM 601 O O . ARG A 1 84 ? -0.885 8.030 2.465 1.00 78.00 84 ARG A O 1
ATOM 608 N N . LEU A 1 85 ? -2.528 6.822 3.424 1.00 75.62 85 LEU A N 1
ATOM 609 C CA . LEU A 1 85 ? -2.159 5.543 2.846 1.00 75.62 85 LEU A CA 1
ATOM 610 C C . LEU A 1 85 ? -3.186 5.127 1.797 1.00 75.62 85 LEU A C 1
ATOM 612 O O . LEU A 1 85 ? -4.385 5.125 2.058 1.00 75.62 85 LEU A O 1
ATOM 616 N N . LEU A 1 86 ? -2.699 4.753 0.617 1.00 76.62 86 LEU A N 1
ATOM 617 C CA . LEU A 1 86 ? -3.500 4.187 -0.458 1.00 76.62 86 LEU A CA 1
ATOM 618 C C . LEU A 1 86 ? -3.210 2.688 -0.538 1.00 76.62 86 LEU A C 1
ATOM 620 O O . LEU A 1 86 ? -2.059 2.304 -0.745 1.00 76.62 86 LEU A O 1
ATOM 624 N N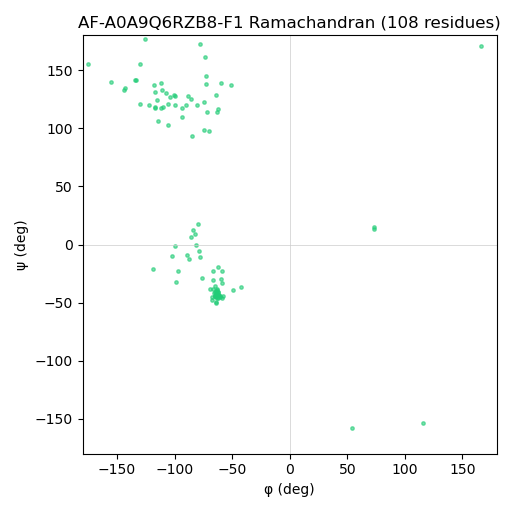 . ILE A 1 87 ? -4.237 1.861 -0.378 1.00 74.81 87 ILE A N 1
ATOM 625 C CA . ILE A 1 87 ? -4.164 0.405 -0.497 1.00 74.81 87 ILE A CA 1
ATOM 626 C C . ILE A 1 87 ? -5.000 -0.008 -1.715 1.00 74.81 87 ILE A C 1
ATOM 628 O O . ILE A 1 87 ? -6.231 0.056 -1.668 1.00 74.81 87 ILE A O 1
ATOM 632 N N . PRO A 1 88 ? -4.357 -0.401 -2.819 1.00 75.69 88 PRO A N 1
ATOM 633 C CA . PRO A 1 88 ? -5.026 -1.021 -3.955 1.00 75.69 88 PRO A CA 1
ATOM 634 C C . PRO A 1 88 ? -5.463 -2.460 -3.628 1.00 75.69 88 PRO A C 1
ATOM 636 O O . PRO A 1 88 ? -4.746 -3.182 -2.933 1.00 75.69 88 PRO A O 1
ATOM 639 N N . ALA A 1 89 ? -6.601 -2.913 -4.150 1.00 72.94 89 ALA A N 1
ATOM 640 C CA . ALA A 1 89 ? -7.111 -4.262 -3.894 1.00 72.94 89 ALA A CA 1
ATOM 641 C C . ALA A 1 89 ? -6.238 -5.374 -4.497 1.00 72.94 89 ALA A C 1
ATOM 643 O O . ALA A 1 89 ? -6.278 -6.498 -4.019 1.00 72.94 89 ALA A O 1
ATOM 644 N N . ASP A 1 90 ? -5.431 -5.076 -5.516 1.00 71.62 90 ASP A N 1
ATOM 645 C CA . ASP A 1 90 ? -4.466 -6.000 -6.123 1.00 71.62 90 ASP A CA 1
ATOM 646 C C . ASP A 1 90 ? -3.182 -6.176 -5.295 1.00 71.62 90 ASP A C 1
ATOM 648 O O . ASP A 1 90 ? -2.395 -7.082 -5.562 1.00 71.62 90 ASP A O 1
ATOM 652 N N . THR A 1 91 ? -2.972 -5.346 -4.268 1.00 66.62 91 THR A N 1
ATOM 653 C CA . THR A 1 91 ? -1.815 -5.472 -3.360 1.00 66.62 91 THR A CA 1
ATOM 654 C C . THR A 1 91 ? -2.054 -6.418 -2.187 1.00 66.62 91 THR A C 1
ATOM 656 O O . THR A 1 91 ? -1.100 -6.800 -1.511 1.00 66.62 91 THR A O 1
ATOM 659 N N . ALA A 1 92 ? -3.304 -6.814 -1.951 1.00 65.12 92 ALA A N 1
ATOM 660 C CA . ALA A 1 92 ? -3.698 -7.703 -0.870 1.00 65.12 92 ALA A CA 1
ATOM 661 C C . ALA A 1 92 ? -4.574 -8.838 -1.408 1.00 65.12 92 ALA A C 1
ATOM 663 O O . ALA A 1 92 ? -5.249 -8.707 -2.426 1.00 65.12 92 ALA A O 1
ATOM 664 N N . GLU A 1 93 ? -4.595 -9.968 -0.708 1.00 67.88 93 GLU A N 1
ATOM 665 C CA . GLU A 1 93 ? -5.584 -11.002 -0.991 1.00 67.88 93 GLU A CA 1
ATOM 666 C C . GLU A 1 93 ? -6.999 -10.429 -0.792 1.00 67.88 93 GLU A C 1
ATOM 668 O O . GLU A 1 93 ? -7.247 -9.688 0.163 1.00 67.88 93 GLU A O 1
ATOM 673 N N . ARG A 1 94 ? -7.947 -10.770 -1.677 1.00 70.00 94 ARG A N 1
ATOM 674 C CA . ARG A 1 94 ? -9.323 -10.227 -1.661 1.00 70.00 94 ARG A CA 1
ATOM 675 C C . ARG A 1 94 ? -9.991 -10.292 -0.283 1.00 70.00 94 ARG A C 1
ATOM 677 O O . ARG A 1 94 ? -10.691 -9.356 0.097 1.00 70.00 94 ARG A O 1
ATOM 684 N N . GLY A 1 95 ? -9.779 -11.383 0.458 1.00 69.69 95 GLY A N 1
ATOM 685 C CA . GLY A 1 95 ? -10.310 -11.555 1.814 1.00 69.69 95 GLY A CA 1
ATOM 686 C C . GLY A 1 95 ? -9.736 -10.534 2.798 1.00 69.69 95 GLY A C 1
ATOM 687 O O . GLY A 1 95 ? -10.495 -9.823 3.455 1.00 69.69 95 GLY A O 1
ATOM 688 N N . ALA A 1 96 ? -8.410 -10.392 2.814 1.00 69.19 96 ALA A N 1
ATOM 689 C CA . ALA A 1 96 ? -7.707 -9.429 3.658 1.00 69.19 96 ALA A CA 1
ATOM 690 C C . ALA A 1 96 ? -8.078 -7.976 3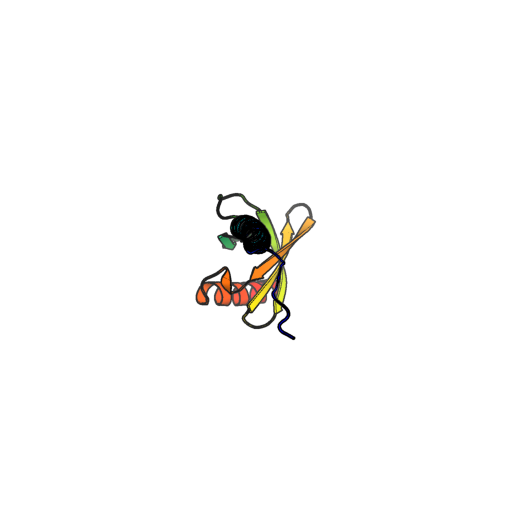.312 1.00 69.19 96 ALA A C 1
ATOM 692 O O . ALA A 1 96 ? -8.272 -7.155 4.205 1.00 69.19 96 ALA A O 1
ATOM 693 N N . PHE A 1 97 ? -8.249 -7.655 2.024 1.00 74.25 97 PHE A N 1
ATOM 694 C CA . PHE A 1 97 ? -8.706 -6.330 1.596 1.00 74.25 97 PHE A CA 1
ATOM 695 C C . PHE A 1 97 ? -10.109 -6.003 2.129 1.00 74.25 97 PHE A C 1
ATOM 697 O O . PHE A 1 97 ? -10.351 -4.904 2.634 1.00 74.25 97 PHE A O 1
ATOM 704 N N . ARG A 1 98 ? -11.033 -6.969 2.067 1.00 73.62 98 ARG A N 1
ATOM 705 C CA . ARG A 1 98 ? -12.399 -6.802 2.577 1.00 73.62 98 ARG A CA 1
ATOM 706 C C . ARG A 1 98 ? -12.422 -6.631 4.094 1.00 73.62 98 ARG A C 1
ATOM 708 O O . ARG A 1 98 ? -13.159 -5.786 4.595 1.00 73.62 98 ARG A O 1
ATOM 715 N N . GLU A 1 99 ? -11.616 -7.403 4.813 1.00 77.94 99 GLU A N 1
ATOM 716 C CA . GLU A 1 99 ? -11.502 -7.310 6.269 1.00 77.94 99 GLU A CA 1
ATOM 717 C C . GLU A 1 99 ? -10.926 -5.953 6.702 1.00 77.94 99 GLU A C 1
ATOM 719 O O . GLU A 1 99 ? -11.505 -5.278 7.553 1.00 77.94 99 GLU A O 1
ATOM 724 N N . LEU A 1 100 ? -9.876 -5.479 6.021 1.00 74.56 100 LEU A N 1
ATOM 725 C CA . LEU A 1 100 ? -9.328 -4.132 6.203 1.00 74.56 100 LEU A CA 1
ATOM 726 C C . LEU A 1 100 ? -10.369 -3.042 5.942 1.00 74.56 100 LEU A C 1
ATOM 728 O O . LEU A 1 100 ? -10.467 -2.096 6.718 1.00 74.56 100 LEU A O 1
ATOM 732 N N . ALA A 1 101 ? -11.163 -3.165 4.876 1.00 74.94 101 ALA A N 1
ATOM 733 C CA . ALA A 1 101 ? -12.208 -2.196 4.565 1.00 74.94 101 ALA A CA 1
ATOM 734 C C . ALA A 1 101 ? -13.294 -2.151 5.655 1.00 74.94 101 ALA A C 1
ATOM 736 O O . ALA A 1 101 ? -13.771 -1.071 6.007 1.00 74.94 101 ALA A O 1
ATOM 737 N N . VAL A 1 102 ? -13.672 -3.302 6.219 1.00 80.75 102 VAL A N 1
ATOM 738 C CA . VAL A 1 102 ? -14.635 -3.379 7.329 1.00 80.75 102 VAL A CA 1
ATOM 739 C C . VAL A 1 102 ? -14.054 -2.761 8.600 1.00 80.75 102 VAL A C 1
ATOM 741 O O . VAL A 1 102 ? -14.711 -1.916 9.209 1.00 80.75 102 VAL A O 1
ATOM 744 N N . LEU A 1 103 ? -12.822 -3.121 8.967 1.00 74.56 103 LEU A N 1
ATOM 745 C CA . LEU A 1 103 ? -12.139 -2.579 10.143 1.00 74.56 103 LEU A CA 1
ATOM 746 C C . LEU A 1 103 ? -11.957 -1.065 10.033 1.00 74.56 103 LEU A C 1
ATOM 748 O O . LEU A 1 103 ? -12.289 -0.346 10.970 1.00 74.56 103 LEU A O 1
ATOM 752 N N . ALA A 1 104 ? -11.541 -0.575 8.866 1.00 73.50 104 ALA A N 1
ATOM 753 C CA . ALA A 1 104 ? -11.396 0.849 8.593 1.00 73.50 104 ALA A CA 1
ATOM 754 C C . ALA A 1 104 ? -12.714 1.618 8.782 1.00 73.50 104 ALA A C 1
ATOM 756 O O . ALA A 1 104 ? -12.739 2.652 9.452 1.00 73.50 104 ALA A O 1
ATOM 757 N N . ARG A 1 105 ? -13.826 1.092 8.247 1.00 73.00 105 ARG A N 1
ATOM 758 C CA . ARG A 1 105 ? -15.160 1.689 8.435 1.00 73.00 105 ARG A CA 1
ATOM 759 C C . ARG A 1 105 ? -15.616 1.650 9.890 1.00 73.00 105 ARG A C 1
ATOM 761 O O . ARG A 1 105 ? -16.307 2.570 10.314 1.00 73.00 105 ARG A O 1
ATOM 768 N N . HIS A 1 106 ? -15.272 0.598 10.629 1.00 71.81 106 HIS A N 1
ATOM 769 C CA . HIS A 1 106 ? -15.593 0.497 12.049 1.00 71.81 106 HIS A CA 1
ATOM 770 C C . HIS A 1 106 ? -14.802 1.528 12.862 1.00 71.81 106 HIS A C 1
ATOM 772 O O . HIS A 1 106 ? -15.382 2.241 13.671 1.00 71.81 106 HIS A O 1
ATOM 778 N N . SER A 1 107 ? -13.502 1.672 12.598 1.00 66.88 107 SER A N 1
ATOM 779 C CA . SER A 1 107 ? -12.653 2.657 13.277 1.00 66.88 107 SER A CA 1
ATOM 780 C C . SER A 1 107 ? -13.006 4.107 12.944 1.00 66.88 107 SER A C 1
ATOM 782 O O . SER A 1 107 ? -12.844 4.967 13.794 1.00 66.88 107 SER A O 1
ATOM 784 N N . ALA A 1 108 ? -13.519 4.390 11.742 1.00 63.97 108 ALA A N 1
ATOM 785 C CA . ALA A 1 108 ? -13.922 5.741 11.343 1.00 63.97 108 ALA A CA 1
ATOM 786 C C . ALA A 1 108 ? -15.290 6.179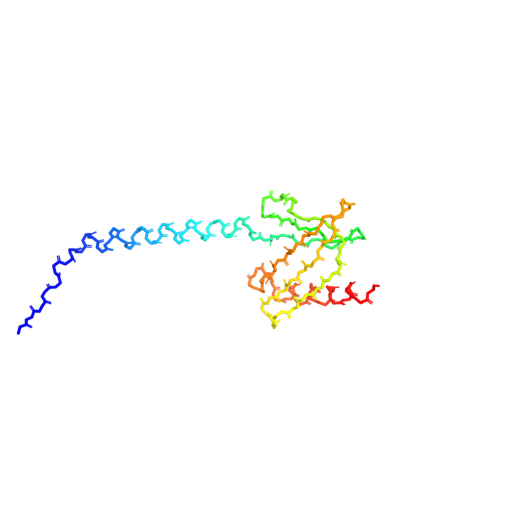 11.910 1.00 63.97 108 ALA A C 1
ATOM 788 O O . ALA A 1 108 ? -15.709 7.310 11.677 1.00 63.97 108 ALA A O 1
ATOM 789 N N . ARG A 1 109 ? -16.019 5.283 12.590 1.00 59.12 109 ARG A N 1
ATOM 790 C CA . ARG A 1 109 ? -17.325 5.565 13.214 1.00 59.12 109 ARG A CA 1
ATOM 791 C C . ARG A 1 109 ? -17.241 5.837 14.721 1.00 59.12 109 ARG A C 1
ATOM 793 O O . ARG A 1 109 ? -18.288 6.068 15.322 1.00 59.12 109 ARG A O 1
ATOM 800 N N . VAL A 1 110 ? -16.044 5.777 15.306 1.00 48.59 110 VAL A N 1
ATOM 801 C CA . VAL A 1 110 ? -15.768 6.029 16.732 1.00 48.59 110 VAL A CA 1
ATOM 802 C C . VAL A 1 110 ? -15.104 7.387 16.882 1.00 48.59 110 VAL A C 1
ATOM 804 O O . VAL A 1 110 ? -15.563 8.155 17.750 1.00 48.59 110 VAL A O 1
#

Nearest PDB structures (foldseek):
  6qlz-assembly2_B  TM=6.600E-01  e=6.006E-02  Homo sapiens
  7ath-assembly1_AAA  TM=8.007E-01  e=3.785E-01  Microbacterium sp.
  1k8g-assembly2_B  TM=7.571E-01  e=5.816E-01  Sterkiella nova
  1k8g-assembly1_A  TM=7.220E-01  e=8.404E-01  Sterkiella nova
  3gxz-assembly1_B  TM=4.375E-01  e=2.785E-01  Nostoc ellipsosporum

Solvent-accessible surface area (backbone atoms only — not comparable to full-atom values): 6323 Å² total; per-residue (Å²): 137,85,86,73,82,80,72,48,70,66,61,56,50,52,50,50,52,50,52,50,51,53,52,50,51,49,50,52,52,46,62,59,67,36,67,61,42,79,47,80,52,98,78,25,42,34,33,20,27,74,85,70,45,79,75,48,56,18,35,59,74,35,62,50,71,52,76,93,49,32,40,36,38,34,25,38,22,96,85,73,47,78,44,80,44,81,46,52,37,90,72,41,59,70,66,60,42,52,51,50,53,52,51,40,57,57,52,52,73,113

Radius of gyration: 20.79 Å; Cα contacts (8 Å, |Δi|>4): 147; chains: 1; bounding box: 35×26×74 Å

pLDDT: mean 72.17, std 9.59, range [38.28, 91.62]

Organism: NCBI:txid75105

Mean predicted aligned error: 12.17 Å

Foldseek 3Di:
DDDDPPPDPVNVVVVVVVVVVVVVVVVVVVLQPQQQDWDQDPQDIWTAGPVRDTPDDAHFQAWDDDPLFKIWTWGQHPVRDTDIDIHTCVSDPSVVSVVVVVVSVVSNVD